Protein AF-A0A1S9REM8-F1 (afdb_monomer)

Nearest PDB structures (foldseek):
  1xzp-assembly1_A  TM=4.950E-01  e=2.604E+00  Thermotoga maritima

pLDDT: mean 82.55, std 7.28, range [55.09, 94.75]

Foldseek 3Di:
DDDPPPPPDAQQWDCDPVVNDIGGLLPNCLVPCVQQPVDDDPVSVVVSVVVVVVVCVVCVVVVNNVSVVSNHDDPLRNLVVLLVVLVVVLVVAVVVVHPPVCNVVSVVSNVVSVVVVVD

Organism: Penicillium brasilianum (NCBI:txid104259)

Secondary structure (DSSP, 8-state):
---TTSTTS---EEEETTTTEEEEGGGTTTT--TT--S--SHHHHHHHHHHHHHHHHHHHHTT-HHHHHHTSPPHHHHHHHHHHHHHHHHHHHGGGT-SHHHHHHHHHHHHHHHHTTT-

Sequence (119 aa):
MRDPAHPDCPVIAMLDWEFSGVVPAPRWNSPRAFLWNIRKYPKDKAGQSRMEDVFKANRQERGLEKILDELLLNPLQNLIDTVVNDIPAVVKVCPREKAQDRVGQWRKVAETALDRFGV

Structure (mmCIF, N/CA/C/O backbone):
data_AF-A0A1S9REM8-F1
#
_entry.id   AF-A0A1S9REM8-F1
#
loop_
_atom_site.group_PDB
_atom_site.id
_atom_site.type_symbol
_atom_site.label_atom_id
_atom_site.label_alt_id
_atom_site.label_comp_id
_atom_site.label_asym_id
_atom_site.label_entity_id
_atom_site.label_seq_id
_atom_site.pdbx_PDB_ins_code
_atom_site.Cartn_x
_atom_site.Cartn_y
_atom_site.Cartn_z
_atom_site.occupancy
_atom_site.B_iso_or_equiv
_atom_site.auth_seq_id
_atom_site.auth_comp_id
_atom_site.auth_asym_id
_atom_site.auth_atom_id
_atom_site.pdbx_PDB_model_num
ATOM 1 N N . MET A 1 1 ? -24.824 -11.420 14.174 1.00 55.09 1 MET A N 1
ATOM 2 C CA . MET A 1 1 ? -24.200 -10.330 13.393 1.00 55.09 1 MET A CA 1
ATOM 3 C C . MET A 1 1 ? -23.659 -9.337 14.411 1.00 55.09 1 MET A C 1
ATOM 5 O O . MET A 1 1 ? -24.407 -9.034 15.331 1.00 55.09 1 MET A O 1
ATOM 9 N N . ARG A 1 2 ? -22.376 -8.949 14.368 1.00 64.75 2 ARG A N 1
ATOM 10 C CA . ARG A 1 2 ? -21.866 -7.912 15.288 1.00 64.75 2 ARG A CA 1
ATOM 11 C C . ARG A 1 2 ? -22.468 -6.566 14.893 1.00 64.75 2 ARG A C 1
ATOM 13 O O . ARG A 1 2 ? -22.722 -6.356 13.710 1.00 64.75 2 ARG A O 1
ATOM 20 N N . ASP A 1 3 ? -22.691 -5.699 15.872 1.00 74.62 3 ASP A N 1
ATOM 21 C CA . ASP A 1 3 ? -23.067 -4.313 15.614 1.00 74.62 3 ASP A CA 1
ATOM 22 C C . ASP A 1 3 ? -21.913 -3.622 14.859 1.00 74.62 3 ASP A C 1
ATOM 24 O O . ASP A 1 3 ? -20.800 -3.559 15.391 1.00 74.62 3 ASP A O 1
ATOM 28 N N . PRO A 1 4 ? -22.119 -3.149 13.617 1.00 67.69 4 PRO A N 1
ATOM 29 C CA . PRO A 1 4 ? -21.084 -2.443 12.868 1.00 67.69 4 PRO A CA 1
ATOM 30 C C . PRO A 1 4 ? -20.701 -1.097 13.500 1.00 67.69 4 PRO A C 1
ATOM 32 O O . PRO A 1 4 ? -19.652 -0.563 13.159 1.00 67.69 4 PRO A O 1
ATOM 35 N N . ALA A 1 5 ? -21.511 -0.561 14.421 1.00 71.19 5 ALA A N 1
ATOM 36 C CA . ALA A 1 5 ? -21.186 0.627 15.204 1.00 71.19 5 ALA A CA 1
ATOM 37 C C . ALA A 1 5 ? -20.357 0.317 16.465 1.00 71.19 5 ALA A C 1
ATOM 39 O O . ALA A 1 5 ? -19.955 1.242 17.173 1.00 71.19 5 ALA A O 1
ATOM 40 N N . HIS A 1 6 ? -20.083 -0.959 16.760 1.00 75.25 6 HIS A N 1
ATOM 41 C CA . HIS A 1 6 ? -19.237 -1.326 17.890 1.00 75.25 6 HIS A CA 1
ATOM 42 C C . HIS A 1 6 ? -17.796 -0.832 17.653 1.00 75.25 6 HIS A C 1
ATOM 44 O O . HIS A 1 6 ? -17.222 -1.147 16.610 1.00 75.25 6 HIS A O 1
ATOM 50 N N . PRO A 1 7 ? -17.171 -0.115 18.605 1.00 69.38 7 PRO A N 1
ATOM 51 C CA . PRO A 1 7 ? -15.862 0.523 18.409 1.00 69.38 7 PRO A CA 1
ATOM 52 C C . PRO A 1 7 ? -14.707 -0.462 18.161 1.00 69.38 7 PRO A C 1
ATOM 54 O O . PRO A 1 7 ? -13.672 -0.065 17.642 1.00 69.38 7 PRO A O 1
ATOM 57 N N . ASP A 1 8 ? -14.894 -1.737 18.509 1.00 74.50 8 ASP A N 1
ATOM 58 C CA . ASP A 1 8 ? -13.923 -2.818 18.269 1.00 74.50 8 ASP A CA 1
ATOM 59 C C . ASP A 1 8 ? -14.198 -3.632 16.985 1.00 74.50 8 ASP 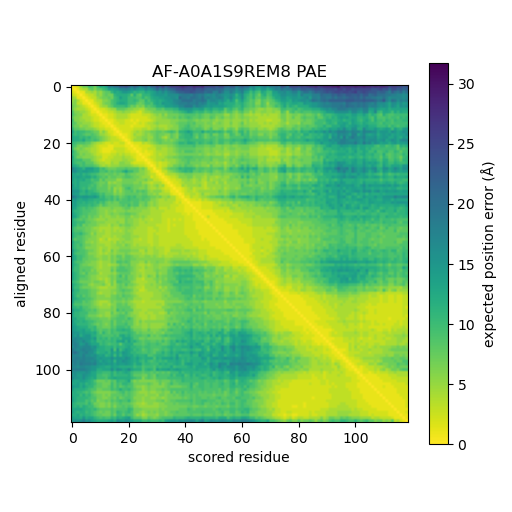A C 1
ATOM 61 O O . ASP A 1 8 ? -13.602 -4.693 16.773 1.00 74.50 8 ASP A O 1
ATOM 65 N N . CYS A 1 9 ? -15.149 -3.212 16.144 1.00 75.88 9 CYS A N 1
ATOM 66 C CA . CYS A 1 9 ? -15.326 -3.825 14.829 1.00 75.88 9 CYS A CA 1
ATOM 67 C C . CYS A 1 9 ? -14.225 -3.331 13.875 1.00 75.88 9 CYS A C 1
ATOM 69 O O . CYS A 1 9 ? -14.098 -2.123 13.688 1.00 75.88 9 CYS A O 1
ATOM 71 N N . PRO A 1 10 ? -13.465 -4.241 13.235 1.00 76.44 10 PRO A N 1
ATOM 72 C CA . PRO A 1 10 ? -12.354 -3.852 12.379 1.00 76.44 10 PRO A CA 1
ATOM 73 C C . PRO A 1 10 ? -12.846 -3.135 11.122 1.00 76.44 10 PRO A C 1
ATOM 75 O O . PRO A 1 10 ? -13.820 -3.556 10.483 1.00 76.44 10 PRO A O 1
ATOM 78 N N . VAL A 1 11 ? -12.128 -2.092 10.716 1.00 80.19 11 VAL A N 1
ATOM 79 C CA . VAL A 1 11 ? -12.357 -1.403 9.449 1.00 80.19 11 VAL A CA 1
ATOM 80 C C . VAL A 1 11 ? -11.837 -2.2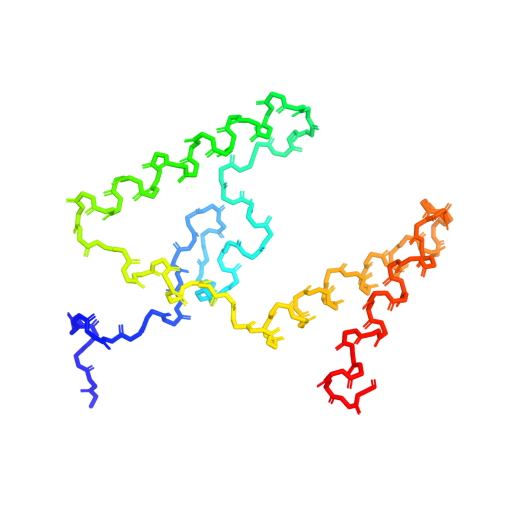81 8.313 1.00 80.19 11 VAL A C 1
ATOM 82 O O . VAL A 1 11 ? -10.640 -2.408 8.083 1.00 80.19 11 VAL A O 1
ATOM 85 N N . ILE A 1 12 ? -12.752 -2.897 7.565 1.00 82.19 12 ILE A N 1
ATOM 86 C CA . ILE A 1 12 ? -12.401 -3.781 6.438 1.00 82.19 12 ILE A CA 1
ATOM 87 C C . ILE A 1 12 ? -12.273 -3.037 5.103 1.00 82.19 12 ILE A C 1
ATOM 89 O O . ILE A 1 12 ? -11.611 -3.515 4.178 1.00 82.19 12 ILE A O 1
ATOM 93 N N . ALA A 1 13 ? -12.897 -1.864 4.989 1.00 83.19 13 ALA A N 1
ATOM 94 C CA . ALA A 1 13 ? -12.912 -1.062 3.777 1.00 83.19 13 ALA A CA 1
ATOM 95 C C . ALA A 1 13 ? -13.166 0.417 4.083 1.00 83.19 13 ALA A C 1
ATOM 97 O O . ALA A 1 13 ? -13.798 0.756 5.083 1.00 83.19 13 ALA A O 1
ATOM 98 N N . MET A 1 14 ? -12.701 1.289 3.194 1.00 82.44 14 MET A N 1
ATOM 99 C CA . MET A 1 14 ? -12.938 2.726 3.247 1.00 82.44 14 MET A CA 1
ATOM 100 C C . MET A 1 14 ? -13.708 3.180 2.017 1.00 82.44 14 MET A C 1
ATOM 102 O O . MET A 1 14 ? -13.462 2.704 0.908 1.00 82.44 14 MET A O 1
ATOM 106 N N . LEU A 1 15 ? -14.629 4.121 2.224 1.00 85.00 15 LEU A N 1
ATOM 107 C CA . LEU A 1 15 ? -15.179 4.904 1.130 1.00 85.00 15 LEU A CA 1
ATOM 108 C C . LEU A 1 15 ? -14.132 5.941 0.732 1.00 85.00 15 LEU A C 1
ATOM 110 O O . LEU A 1 15 ? -13.868 6.893 1.468 1.00 85.00 15 LEU A O 1
ATOM 114 N N . ASP A 1 16 ? -13.528 5.727 -0.424 1.00 80.00 16 ASP A N 1
ATOM 115 C CA . ASP A 1 16 ? -12.585 6.650 -1.012 1.00 80.00 16 ASP A CA 1
ATOM 116 C C . ASP A 1 16 ? -13.340 7.682 -1.847 1.00 80.00 16 ASP A C 1
ATOM 118 O O . ASP A 1 16 ? -13.897 7.375 -2.905 1.00 80.00 16 ASP A O 1
ATOM 122 N N . TRP A 1 17 ? -13.385 8.913 -1.342 1.00 76.12 17 TRP A N 1
ATOM 123 C CA . TRP A 1 17 ? -14.053 10.019 -2.018 1.00 76.12 17 TRP A CA 1
ATOM 124 C C . TRP A 1 17 ? -13.324 10.432 -3.305 1.00 76.12 17 TRP A C 1
ATOM 126 O O . TRP A 1 17 ? -13.984 10.889 -4.235 1.00 76.12 17 TRP A O 1
ATOM 136 N N . GLU A 1 18 ? -12.000 10.241 -3.387 1.00 73.62 18 GLU A N 1
ATOM 137 C CA . GLU A 1 18 ? -11.189 10.626 -4.550 1.00 73.62 18 GLU A CA 1
ATOM 138 C C . GLU A 1 18 ? -11.557 9.777 -5.774 1.00 73.62 18 GLU A C 1
ATOM 140 O O . GLU A 1 18 ? -11.594 10.272 -6.901 1.00 73.62 18 GLU A O 1
ATOM 145 N N . PHE A 1 19 ? -11.920 8.514 -5.537 1.00 72.31 19 PHE A N 1
ATOM 146 C CA . PHE A 1 19 ? -12.278 7.551 -6.580 1.00 72.31 19 PHE A CA 1
ATOM 147 C C . PHE A 1 19 ? -13.756 7.146 -6.567 1.00 72.31 19 PHE A C 1
ATOM 149 O O . PHE A 1 19 ? -14.163 6.306 -7.368 1.00 72.31 19 PHE A O 1
ATOM 156 N N . SER A 1 20 ? -14.566 7.743 -5.682 1.00 81.38 20 SER A N 1
ATOM 157 C CA . SER A 1 20 ? -15.988 7.415 -5.488 1.00 81.38 20 SER A CA 1
ATOM 158 C C . SER A 1 20 ? -16.240 5.907 -5.344 1.00 81.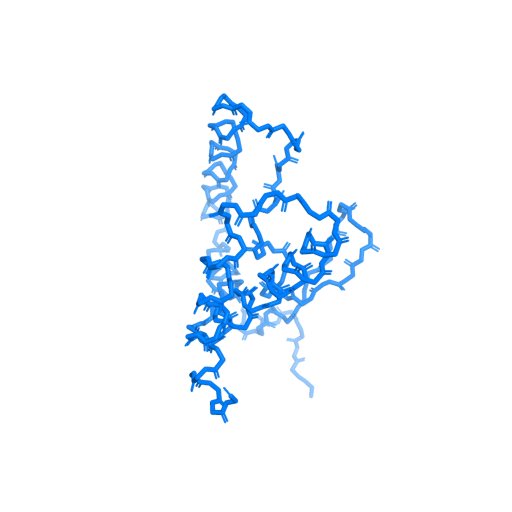38 20 SER A C 1
ATOM 160 O O . SER A 1 20 ? -17.178 5.359 -5.923 1.00 81.38 20 SER A O 1
ATOM 162 N N . GLY A 1 21 ? -15.374 5.219 -4.596 1.00 81.75 21 GLY A N 1
ATOM 163 C CA . GLY A 1 21 ? -15.345 3.759 -4.538 1.00 81.75 21 GLY A CA 1
ATOM 164 C C . GLY A 1 21 ? -15.080 3.221 -3.141 1.00 81.75 21 GLY A C 1
ATOM 165 O O . GLY A 1 21 ? -14.541 3.911 -2.282 1.00 81.75 21 GLY A O 1
ATOM 166 N N . VAL A 1 22 ? -15.460 1.966 -2.911 1.00 84.62 22 VAL A N 1
ATOM 167 C CA . VAL A 1 22 ? -15.099 1.241 -1.689 1.00 84.62 22 VAL A CA 1
ATOM 168 C C . VAL A 1 22 ? -13.810 0.478 -1.953 1.00 84.62 22 VAL A C 1
ATOM 170 O O . VAL A 1 22 ? -13.762 -0.382 -2.833 1.00 84.62 22 VAL A O 1
ATOM 173 N N . VAL A 1 23 ? -12.766 0.785 -1.191 1.00 81.75 23 VAL A N 1
ATOM 174 C CA . VAL A 1 23 ? -11.458 0.129 -1.296 1.00 81.75 23 VAL A CA 1
ATOM 175 C C . VAL A 1 23 ? -11.162 -0.647 -0.016 1.00 81.75 23 VAL A C 1
ATOM 177 O O . VAL A 1 23 ? -11.515 -0.177 1.067 1.00 81.75 23 VAL A O 1
ATOM 180 N N . PRO A 1 24 ? -10.515 -1.826 -0.090 1.00 81.06 24 PRO A N 1
ATOM 181 C CA . PRO A 1 24 ? -10.060 -2.521 1.107 1.00 81.06 24 PRO A CA 1
ATOM 182 C C . PRO A 1 24 ? -9.197 -1.589 1.956 1.00 81.06 24 PRO A C 1
ATOM 184 O O . PRO A 1 24 ? -8.324 -0.912 1.412 1.00 81.06 24 PRO A O 1
ATOM 187 N N . ALA A 1 25 ? -9.429 -1.571 3.268 1.00 80.38 25 ALA A N 1
ATOM 188 C CA . ALA A 1 25 ? -8.782 -0.639 4.194 1.00 80.38 25 ALA A CA 1
ATOM 189 C C . ALA A 1 25 ? -7.251 -0.577 4.005 1.00 80.38 25 ALA A C 1
ATOM 191 O O . ALA A 1 25 ? -6.726 0.514 3.777 1.00 80.38 25 ALA A O 1
ATOM 192 N N . PRO A 1 26 ? -6.535 -1.719 3.928 1.00 74.38 26 PRO A N 1
ATOM 193 C CA . PRO A 1 26 ? -5.085 -1.696 3.745 1.00 74.38 26 PRO A CA 1
ATOM 194 C C . PRO A 1 26 ? -4.636 -1.130 2.385 1.00 74.38 26 PRO A C 1
ATOM 196 O O . PRO A 1 26 ? -3.503 -0.685 2.232 1.00 74.38 26 PRO A O 1
ATOM 199 N N . ARG A 1 27 ? -5.512 -1.127 1.370 1.00 73.12 27 ARG A N 1
ATOM 200 C CA . ARG A 1 27 ? -5.200 -0.599 0.032 1.00 73.12 27 ARG A CA 1
ATOM 201 C C . ARG A 1 27 ? -5.527 0.877 -0.136 1.00 73.12 27 ARG A C 1
ATOM 203 O O . ARG A 1 27 ? -5.011 1.468 -1.079 1.00 73.12 27 ARG A O 1
ATOM 210 N N . TRP A 1 28 ? -6.335 1.465 0.749 1.00 78.00 28 TRP A N 1
ATOM 211 C CA . TRP A 1 28 ? -6.792 2.851 0.614 1.00 78.00 28 TRP A CA 1
ATOM 212 C C . TRP A 1 28 ? -5.636 3.838 0.430 1.00 78.00 28 TRP A C 1
ATOM 214 O O . TRP A 1 28 ? -5.711 4.729 -0.407 1.00 78.00 28 TRP A O 1
ATOM 224 N N . ASN A 1 29 ? -4.529 3.636 1.151 1.00 75.25 29 ASN A N 1
ATOM 225 C CA . ASN A 1 29 ? -3.373 4.523 1.066 1.00 75.25 29 ASN A CA 1
ATOM 226 C C . ASN A 1 29 ? -2.035 3.779 0.930 1.00 75.25 29 ASN A C 1
ATOM 228 O O . ASN A 1 29 ? -1.005 4.259 1.400 1.00 75.25 29 ASN A O 1
ATOM 232 N N . SER A 1 30 ? -2.035 2.605 0.290 1.00 63.56 30 SER A N 1
ATOM 233 C CA . SER A 1 30 ? -0.832 1.769 0.144 1.00 63.56 30 SER A CA 1
ATOM 234 C C . SER A 1 30 ? 0.350 2.465 -0.563 1.00 63.56 30 SER A C 1
ATOM 236 O O . SER A 1 30 ? 1.469 2.414 -0.051 1.00 63.56 30 SER A O 1
ATOM 238 N N . PRO A 1 31 ? 0.151 3.238 -1.654 1.00 63.44 31 PRO A N 1
ATOM 239 C CA . PRO A 1 31 ? 1.229 4.052 -2.227 1.00 63.44 31 PRO A CA 1
ATOM 240 C C . PRO A 1 31 ? 1.468 5.376 -1.482 1.00 63.44 31 PRO A C 1
ATOM 242 O O . PRO A 1 31 ? 2.205 6.226 -1.982 1.00 63.44 31 PRO A O 1
ATOM 245 N N . ARG A 1 32 ? 0.806 5.597 -0.338 1.00 71.62 32 ARG A N 1
ATOM 246 C CA . ARG A 1 32 ? 0.668 6.908 0.306 1.00 71.62 32 ARG A CA 1
ATOM 247 C C . ARG A 1 32 ? 0.296 7.996 -0.697 1.00 71.62 32 ARG A C 1
ATOM 249 O O . ARG A 1 32 ? 0.941 9.032 -0.765 1.00 71.62 32 ARG A O 1
ATOM 256 N N . ALA A 1 33 ? -0.692 7.722 -1.547 1.00 70.00 33 ALA A N 1
ATOM 257 C CA . ALA A 1 33 ? -1.156 8.674 -2.555 1.00 70.00 33 ALA A CA 1
ATOM 258 C C . ALA A 1 33 ? -2.138 9.703 -1.984 1.00 70.00 33 ALA A C 1
ATOM 260 O O . ALA A 1 33 ? -2.403 10.706 -2.640 1.00 70.00 33 ALA A O 1
ATOM 261 N N . PHE A 1 34 ? -2.641 9.498 -0.764 1.00 74.06 34 PHE A N 1
ATOM 262 C CA . PHE A 1 34 ? -3.495 10.462 -0.090 1.00 74.06 34 PHE A CA 1
ATOM 263 C C . PHE A 1 34 ? -2.803 11.829 -0.064 1.00 74.06 34 PHE A C 1
ATOM 265 O O . PHE A 1 34 ? -1.652 11.955 0.367 1.00 74.06 34 PHE A O 1
ATOM 272 N N . LEU A 1 35 ? -3.513 12.846 -0.564 1.00 75.12 35 LEU A N 1
ATOM 273 C CA . LEU A 1 35 ? -3.045 14.234 -0.670 1.00 75.12 35 LEU A CA 1
ATOM 274 C C . LEU A 1 35 ? -1.897 14.440 -1.675 1.00 75.12 35 LEU A C 1
ATOM 276 O O . LEU A 1 35 ? -1.272 15.506 -1.696 1.00 75.12 35 LEU A O 1
ATOM 280 N N . TRP A 1 36 ? -1.610 13.450 -2.524 1.00 78.88 36 TRP A N 1
ATOM 281 C CA . TRP A 1 36 ? -0.598 13.581 -3.558 1.00 78.88 36 TRP A CA 1
ATOM 282 C C . TRP A 1 36 ? -1.117 14.433 -4.714 1.00 78.88 36 TRP A C 1
ATOM 284 O O . TRP A 1 36 ? -2.109 14.130 -5.365 1.00 78.88 36 TRP A O 1
ATOM 294 N N . ASN A 1 37 ? -0.386 15.495 -5.037 1.00 81.00 37 ASN A N 1
ATOM 295 C CA . ASN A 1 37 ? -0.728 16.394 -6.136 1.00 81.00 37 ASN A CA 1
ATOM 296 C C . ASN A 1 37 ? -0.172 15.941 -7.505 1.00 81.00 37 ASN A C 1
ATOM 298 O O . ASN A 1 37 ? -0.095 16.755 -8.427 1.00 81.00 37 ASN A O 1
ATOM 302 N N . ILE A 1 38 ? 0.275 14.679 -7.627 1.00 78.50 38 ILE A N 1
ATOM 303 C CA . ILE A 1 38 ? 0.875 14.046 -8.826 1.00 78.50 38 ILE A CA 1
ATOM 304 C C . ILE A 1 38 ? 2.242 14.643 -9.231 1.00 78.50 38 ILE A C 1
ATOM 306 O O . ILE A 1 38 ? 3.008 14.046 -9.998 1.00 78.50 38 ILE A O 1
ATOM 310 N N . ARG A 1 39 ? 2.618 15.802 -8.685 1.00 82.44 39 ARG A N 1
ATOM 311 C CA . ARG A 1 39 ? 3.907 16.441 -8.947 1.00 82.44 39 ARG A CA 1
ATOM 312 C C . ARG A 1 39 ? 5.011 15.733 -8.169 1.00 82.44 39 ARG A C 1
ATOM 314 O O . ARG A 1 39 ? 4.792 15.083 -7.146 1.00 82.44 39 ARG A O 1
ATOM 321 N N . LYS A 1 40 ? 6.228 15.829 -8.705 1.00 78.94 40 LYS A N 1
ATOM 322 C CA . LYS A 1 40 ? 7.403 15.089 -8.217 1.00 78.94 40 LYS A CA 1
ATOM 323 C C . LYS A 1 40 ? 8.498 15.994 -7.653 1.00 78.94 40 LYS A C 1
ATOM 325 O O . LYS A 1 40 ? 9.589 15.500 -7.376 1.00 78.94 40 LYS A O 1
ATOM 330 N N . TYR A 1 41 ? 8.251 17.297 -7.498 1.00 86.94 41 TYR A N 1
ATOM 331 C CA . TYR A 1 41 ? 9.274 18.198 -6.972 1.00 86.94 41 TYR A CA 1
ATOM 332 C C . TYR A 1 41 ? 9.399 18.040 -5.447 1.00 86.94 41 TYR A C 1
ATOM 334 O O . TYR A 1 41 ? 8.407 17.740 -4.779 1.00 86.94 41 TYR A O 1
ATOM 342 N N . PRO A 1 42 ? 10.587 18.279 -4.859 1.00 86.31 42 PRO A N 1
ATOM 343 C CA . PRO A 1 42 ? 10.798 18.134 -3.415 1.00 86.31 42 PRO A CA 1
ATOM 344 C C . PRO A 1 42 ? 9.783 18.905 -2.558 1.00 86.31 42 PRO A C 1
ATOM 346 O O . PRO A 1 42 ? 9.298 18.388 -1.556 1.00 86.31 42 PRO A O 1
ATOM 349 N N . LYS A 1 43 ? 9.396 20.111 -2.995 1.00 86.38 43 LYS A N 1
ATOM 350 C CA . LYS A 1 43 ? 8.379 20.939 -2.328 1.00 86.38 43 LYS A CA 1
ATOM 351 C C . LYS A 1 43 ? 6.993 20.287 -2.273 1.00 86.38 43 LYS A C 1
ATOM 353 O O . LYS A 1 43 ? 6.269 20.486 -1.306 1.00 86.38 43 LYS A O 1
ATOM 358 N N . ASP A 1 44 ? 6.629 19.513 -3.296 1.00 84.44 44 ASP A N 1
ATOM 359 C CA . ASP A 1 44 ? 5.327 18.850 -3.370 1.00 84.44 44 ASP A CA 1
ATOM 360 C C . ASP A 1 44 ? 5.275 17.682 -2.385 1.00 84.44 44 ASP A C 1
ATOM 362 O O . ASP A 1 44 ? 4.307 17.548 -1.642 1.00 84.44 44 ASP A O 1
ATOM 366 N N . LYS A 1 45 ? 6.369 16.910 -2.298 1.00 82.69 45 LYS A N 1
ATOM 367 C CA . LYS A 1 45 ? 6.526 15.871 -1.273 1.00 82.69 45 LYS A CA 1
ATOM 368 C C . LYS A 1 45 ? 6.495 16.449 0.140 1.00 82.69 45 LYS A C 1
ATOM 370 O O . LYS A 1 45 ? 5.812 15.906 0.995 1.00 82.69 45 LYS A O 1
ATOM 375 N N . ALA A 1 46 ? 7.184 17.566 0.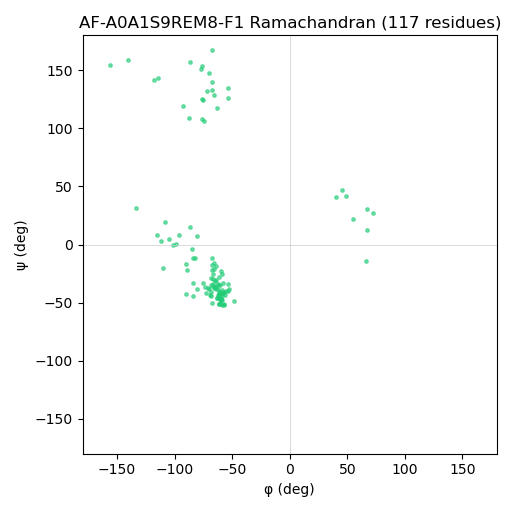380 1.00 86.56 46 ALA A N 1
ATOM 376 C CA . ALA A 1 46 ? 7.163 18.227 1.685 1.00 86.56 46 ALA A CA 1
ATOM 377 C C . ALA A 1 46 ? 5.750 18.702 2.069 1.00 86.56 46 ALA A C 1
ATOM 379 O O . ALA A 1 46 ? 5.330 18.544 3.214 1.00 86.56 46 ALA A O 1
ATOM 380 N N . GLY A 1 47 ? 4.999 19.243 1.104 1.00 86.75 47 GLY A N 1
ATOM 381 C CA . GLY A 1 47 ? 3.598 19.617 1.298 1.00 86.75 47 GLY A CA 1
ATOM 382 C C . GLY A 1 47 ? 2.715 18.418 1.642 1.00 86.75 47 GLY A C 1
ATOM 383 O O . GLY A 1 47 ? 1.918 18.500 2.576 1.00 86.75 47 GLY A O 1
ATOM 384 N N . GLN A 1 48 ? 2.901 17.301 0.938 1.00 85.75 48 GLN A N 1
ATOM 385 C CA . GLN A 1 48 ? 2.199 16.053 1.216 1.00 85.75 48 GLN A CA 1
ATOM 386 C C . GLN A 1 48 ? 2.506 15.533 2.627 1.00 85.75 48 GLN A C 1
ATOM 388 O O . GLN A 1 48 ? 1.578 15.301 3.395 1.00 85.75 48 GLN A O 1
ATOM 393 N N . SER A 1 49 ? 3.785 15.424 3.005 1.00 86.12 49 SER A N 1
ATOM 394 C CA . SER A 1 49 ? 4.184 14.971 4.345 1.00 86.12 49 SER A CA 1
ATOM 395 C C . SER A 1 49 ? 3.610 15.861 5.447 1.00 86.12 49 SER A C 1
ATOM 397 O O . SER A 1 49 ? 3.033 15.353 6.402 1.00 86.12 49 SER A O 1
ATOM 399 N N . ARG A 1 50 ? 3.662 17.190 5.278 1.00 89.69 50 ARG A N 1
ATOM 40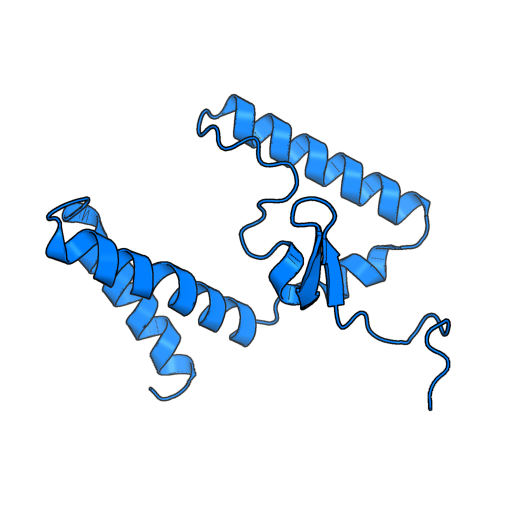0 C CA . ARG A 1 50 ? 3.043 18.128 6.226 1.00 89.69 50 ARG A CA 1
ATOM 401 C C . ARG A 1 50 ? 1.546 17.863 6.392 1.00 89.69 50 ARG A C 1
ATOM 403 O O . ARG A 1 50 ? 1.022 17.970 7.495 1.00 89.69 50 ARG A O 1
ATOM 410 N N . MET A 1 51 ? 0.844 17.568 5.302 1.00 88.19 51 MET A N 1
ATOM 411 C CA . MET A 1 51 ? -0.593 17.323 5.350 1.00 88.19 51 MET A CA 1
ATOM 412 C C . MET A 1 51 ? -0.926 15.942 5.945 1.00 88.19 51 MET A C 1
ATOM 414 O O . MET A 1 51 ? -1.911 15.828 6.672 1.00 88.19 51 MET A O 1
ATOM 418 N N . GLU A 1 52 ? -0.078 14.926 5.735 1.00 85.75 52 GLU A N 1
ATOM 419 C CA . GLU A 1 52 ? -0.161 13.659 6.478 1.00 85.75 52 GLU A CA 1
ATOM 420 C C . GLU A 1 52 ? -0.035 13.883 7.991 1.00 85.75 52 GLU A C 1
ATOM 422 O O . GLU A 1 52 ? -0.780 13.282 8.763 1.00 85.75 52 GLU A O 1
ATOM 427 N N . ASP A 1 53 ? 0.874 14.755 8.426 1.00 88.38 53 ASP A N 1
ATOM 428 C CA . ASP A 1 53 ? 1.071 15.038 9.850 1.00 88.38 53 ASP A CA 1
ATOM 429 C C . ASP A 1 53 ? -0.128 15.774 10.462 1.00 88.38 53 ASP A C 1
ATOM 431 O O . ASP A 1 53 ? -0.585 15.410 11.546 1.00 88.38 53 ASP A O 1
ATOM 435 N N . VAL A 1 54 ? -0.712 16.738 9.740 1.00 90.31 54 VAL A N 1
ATOM 436 C CA . VAL A 1 54 ? -1.969 17.397 10.147 1.00 90.31 54 VAL A CA 1
ATOM 437 C C . VAL A 1 54 ? -3.109 16.383 10.262 1.00 90.31 54 VAL A C 1
ATOM 439 O O . VAL A 1 54 ? -3.875 16.419 11.225 1.00 90.31 54 VAL A O 1
ATOM 442 N N . PHE A 1 55 ? -3.219 15.460 9.304 1.00 86.19 55 PHE A N 1
ATOM 443 C CA . PHE A 1 55 ? -4.235 14.412 9.336 1.00 86.19 55 PHE A CA 1
ATOM 444 C C . PHE A 1 55 ? -4.078 13.502 10.562 1.00 86.19 55 PHE A C 1
ATOM 446 O O . PHE A 1 55 ? -5.061 13.251 11.260 1.00 86.19 55 PHE A O 1
ATOM 453 N N . LYS A 1 56 ? -2.852 13.060 10.871 1.00 85.56 56 LYS A N 1
ATOM 454 C CA . LYS A 1 56 ? -2.564 12.259 12.073 1.00 85.56 56 LYS A CA 1
ATOM 455 C C . LYS A 1 56 ? -2.913 13.016 13.355 1.00 85.56 56 LYS A C 1
ATOM 457 O O . LYS A 1 56 ? -3.603 12.460 14.205 1.00 85.56 56 LYS A O 1
ATOM 462 N N . ALA A 1 57 ? -2.504 14.282 13.462 1.00 89.62 57 ALA A N 1
ATOM 463 C CA . ALA A 1 57 ? -2.799 15.119 14.624 1.00 89.62 57 ALA A CA 1
ATOM 464 C C . ALA A 1 57 ? -4.313 15.271 14.843 1.00 89.62 57 ALA A C 1
ATOM 466 O O . ALA A 1 57 ? -4.809 15.019 15.939 1.00 89.62 57 ALA A O 1
ATOM 467 N N . ASN A 1 58 ? -5.076 15.573 13.786 1.00 88.62 58 ASN A N 1
ATOM 468 C CA . ASN A 1 58 ? -6.527 15.726 13.906 1.00 88.62 58 ASN A CA 1
ATOM 469 C C . ASN A 1 58 ? -7.244 14.422 14.292 1.00 88.62 58 ASN A C 1
ATOM 471 O O . ASN A 1 58 ? -8.276 14.454 14.959 1.00 88.62 58 ASN A O 1
ATOM 475 N N . ARG A 1 59 ? -6.725 13.264 13.869 1.00 83.44 59 ARG A N 1
ATOM 476 C CA . ARG A 1 59 ? -7.263 11.958 14.278 1.00 83.44 59 ARG A CA 1
ATOM 477 C C . ARG A 1 59 ? -7.003 11.678 15.752 1.00 83.44 59 ARG A C 1
ATOM 479 O O . ARG A 1 59 ? -7.922 11.232 16.433 1.00 83.44 59 ARG A O 1
ATOM 486 N N . GLN A 1 60 ? -5.798 11.977 16.228 1.00 86.81 60 GLN A N 1
ATOM 487 C CA . GLN A 1 60 ? -5.427 11.818 17.632 1.00 86.81 60 GLN A CA 1
ATOM 488 C C . GLN A 1 60 ? -6.290 12.702 18.544 1.00 86.81 60 GLN A C 1
ATOM 490 O O . GLN A 1 60 ? -6.808 12.228 19.548 1.00 86.81 60 GLN A O 1
ATOM 495 N N . GLU A 1 61 ? -6.540 13.957 18.157 1.00 89.38 61 GLU A N 1
ATOM 496 C CA . GLU A 1 61 ? -7.453 14.861 18.880 1.00 89.38 61 GLU A CA 1
ATOM 497 C C . GLU A 1 61 ? -8.885 14.311 18.999 1.00 89.38 61 GLU A C 1
ATOM 499 O O . GLU A 1 61 ? -9.619 14.672 19.917 1.00 89.38 61 GLU A O 1
ATOM 504 N N . ARG A 1 62 ? -9.294 13.435 18.073 1.00 85.38 62 ARG A N 1
ATOM 505 C CA . ARG A 1 62 ? -10.631 12.828 18.022 1.00 85.38 62 ARG A CA 1
ATOM 506 C C . ARG A 1 62 ? -10.692 11.419 18.627 1.00 85.38 62 ARG A C 1
ATOM 508 O O . ARG A 1 62 ? -11.765 10.823 18.584 1.00 85.38 62 ARG A O 1
ATOM 515 N N . GLY A 1 63 ? -9.586 10.877 19.145 1.00 83.81 63 GLY A N 1
ATOM 516 C CA . GLY A 1 63 ? -9.529 9.507 19.677 1.00 83.81 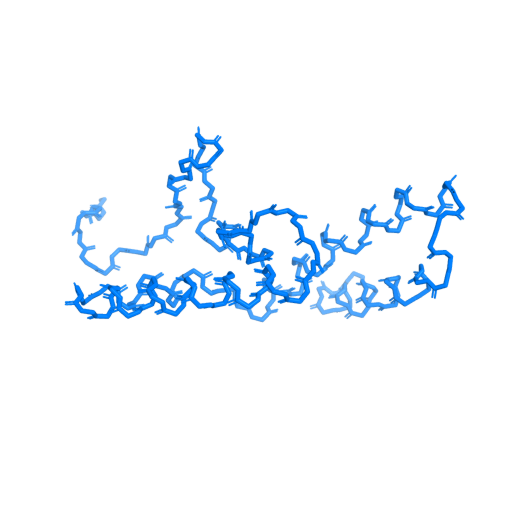63 GLY A CA 1
ATOM 517 C C . GLY A 1 63 ? -9.693 8.418 18.607 1.00 83.81 63 GLY A C 1
ATOM 518 O O . GLY A 1 63 ? -10.292 7.375 18.863 1.00 83.81 63 GLY A O 1
ATOM 519 N N . LEU A 1 64 ? -9.260 8.693 17.371 1.00 80.81 64 LEU A N 1
ATOM 520 C CA . LEU A 1 64 ? -9.416 7.804 16.211 1.00 80.81 64 LEU A CA 1
ATOM 521 C C . LEU A 1 64 ? -8.090 7.170 15.760 1.00 80.81 64 LEU A C 1
ATOM 523 O O . LEU A 1 64 ? -7.980 6.717 14.621 1.00 80.81 64 LEU A O 1
ATOM 527 N N . GLU A 1 65 ? -7.075 7.148 16.622 1.00 78.88 65 GLU A N 1
ATOM 528 C CA . GLU A 1 65 ? -5.739 6.626 16.318 1.00 78.88 65 GLU A CA 1
ATOM 529 C C . GLU A 1 65 ? -5.747 5.153 15.889 1.00 78.88 65 GLU A C 1
ATOM 531 O O . GLU A 1 65 ? -5.080 4.805 14.917 1.00 78.88 65 GLU A O 1
ATOM 536 N N . LYS A 1 66 ? -6.585 4.316 16.517 1.00 75.44 66 LYS A N 1
ATOM 537 C CA . LYS A 1 66 ? -6.687 2.879 16.205 1.00 75.44 66 LYS A CA 1
ATOM 538 C C . LYS A 1 66 ? -7.055 2.602 14.747 1.00 75.44 66 LYS A C 1
ATOM 540 O O . LYS A 1 66 ? -6.585 1.629 14.170 1.00 75.44 66 LYS A O 1
ATOM 545 N N . ILE A 1 67 ? -7.854 3.481 14.136 1.00 75.25 67 ILE A N 1
ATOM 546 C CA . ILE A 1 67 ? -8.250 3.339 12.730 1.00 75.25 67 ILE A CA 1
ATOM 547 C C . ILE A 1 67 ? -7.018 3.411 11.822 1.00 75.25 67 ILE A C 1
ATOM 549 O O . ILE A 1 67 ? -6.980 2.725 10.812 1.00 75.25 67 ILE A O 1
ATOM 553 N N . LEU A 1 68 ? -6.000 4.213 12.157 1.00 72.00 68 LEU A N 1
ATOM 554 C CA . LEU A 1 68 ? -4.788 4.307 11.337 1.00 72.00 68 LEU A CA 1
ATOM 555 C C . LEU A 1 68 ? -3.942 3.041 11.419 1.00 72.00 68 LEU A C 1
ATOM 557 O O . LEU A 1 68 ? -3.397 2.624 10.400 1.00 72.00 68 LEU A O 1
ATOM 561 N N . ASP A 1 69 ? -3.869 2.427 12.597 1.00 76.56 69 ASP A N 1
ATOM 562 C CA . ASP A 1 69 ? -3.123 1.186 12.799 1.00 76.56 69 ASP A CA 1
ATOM 563 C C . ASP A 1 69 ? -3.753 0.024 12.021 1.00 76.56 69 ASP A C 1
ATOM 565 O O . ASP A 1 69 ? -3.038 -0.774 11.420 1.00 76.56 69 ASP A O 1
ATOM 569 N N . GLU A 1 70 ? -5.087 -0.030 11.945 1.00 75.00 70 GLU A N 1
ATOM 570 C CA . GLU A 1 70 ? -5.814 -1.028 11.144 1.00 75.00 70 GLU A CA 1
ATOM 571 C C . GLU A 1 70 ? -5.621 -0.860 9.628 1.00 75.00 70 GLU A C 1
ATOM 573 O O . GLU A 1 70 ? -5.795 -1.814 8.866 1.00 75.00 70 GLU A O 1
ATOM 578 N N . LEU A 1 71 ? -5.234 0.336 9.175 1.00 74.44 71 LEU A N 1
ATOM 579 C CA . LEU A 1 71 ? -4.906 0.605 7.773 1.00 74.44 71 LEU A CA 1
ATOM 580 C C . LEU A 1 71 ? -3.463 0.225 7.423 1.00 74.44 71 LEU A C 1
ATOM 582 O O . LEU A 1 71 ? -3.113 0.201 6.240 1.00 74.44 71 LEU A O 1
ATOM 586 N N . LEU A 1 72 ? -2.613 -0.056 8.415 1.00 77.62 72 LEU A N 1
ATOM 587 C CA . LEU A 1 72 ? -1.239 -0.468 8.161 1.00 77.62 72 LEU A CA 1
ATOM 588 C C . LEU A 1 72 ? -1.207 -1.884 7.591 1.00 77.62 72 LEU A C 1
ATOM 590 O O . LEU A 1 72 ? -1.801 -2.825 8.117 1.00 77.62 72 LEU A O 1
ATOM 594 N N . LEU A 1 73 ? -0.438 -2.044 6.519 1.00 79.25 73 LEU A N 1
ATOM 595 C CA . LEU A 1 73 ? -0.151 -3.355 5.964 1.00 79.25 73 LEU A CA 1
ATOM 596 C C . LEU A 1 73 ? 0.720 -4.148 6.937 1.00 79.25 73 LEU A C 1
ATOM 598 O O . LEU A 1 73 ? 1.761 -3.673 7.401 1.00 79.25 73 LEU A O 1
ATOM 602 N N . ASN A 1 74 ? 0.348 -5.401 7.175 1.00 84.00 74 ASN A N 1
ATOM 603 C CA . ASN A 1 74 ? 1.235 -6.349 7.834 1.00 84.00 74 ASN A CA 1
ATOM 604 C C . ASN A 1 74 ? 2.452 -6.685 6.932 1.00 84.00 74 ASN A C 1
ATOM 606 O O . ASN A 1 74 ? 2.461 -6.361 5.740 1.00 84.00 74 ASN A O 1
ATOM 610 N N . PRO A 1 75 ? 3.507 -7.337 7.454 1.00 88.00 75 PRO A N 1
ATOM 611 C CA . PRO A 1 75 ? 4.714 -7.615 6.673 1.00 88.00 75 PRO A CA 1
ATOM 612 C C . PRO A 1 75 ? 4.471 -8.374 5.359 1.00 88.00 75 PRO A C 1
ATOM 614 O O . PRO A 1 75 ? 5.060 -8.023 4.340 1.00 88.00 75 PRO A O 1
ATOM 617 N N . LEU A 1 76 ? 3.574 -9.366 5.345 1.00 88.19 76 LEU A N 1
ATOM 618 C CA . LEU A 1 76 ? 3.226 -10.103 4.123 1.00 88.19 76 LEU A CA 1
ATOM 619 C C . LEU A 1 76 ? 2.437 -9.228 3.144 1.00 88.19 76 LEU A C 1
ATOM 621 O O . LEU A 1 76 ? 2.671 -9.271 1.941 1.00 88.19 76 LEU A O 1
ATOM 625 N N . GLN A 1 77 ? 1.543 -8.383 3.648 1.00 84.81 77 GLN A N 1
ATOM 626 C CA . GLN A 1 77 ? 0.799 -7.435 2.827 1.00 84.81 77 GLN A CA 1
ATOM 627 C C . GLN A 1 77 ? 1.714 -6.377 2.178 1.00 84.81 77 GLN A C 1
ATOM 629 O O . GLN A 1 77 ? 1.520 -6.031 1.017 1.00 84.81 77 GLN A O 1
ATOM 634 N N . ASN A 1 78 ? 2.762 -5.916 2.868 1.00 85.81 78 ASN A N 1
ATOM 635 C CA . ASN A 1 78 ? 3.771 -5.032 2.267 1.00 85.81 78 ASN A CA 1
ATOM 636 C C . ASN A 1 78 ? 4.547 -5.726 1.136 1.00 85.81 78 ASN A C 1
ATOM 638 O O . ASN A 1 78 ? 4.863 -5.110 0.115 1.00 85.81 78 ASN A O 1
ATOM 642 N N . LEU A 1 79 ? 4.847 -7.017 1.300 1.00 89.00 79 LEU A N 1
ATOM 643 C CA . LEU A 1 79 ? 5.551 -7.799 0.286 1.00 89.00 79 LEU A CA 1
ATOM 644 C C . LEU A 1 79 ? 4.687 -8.009 -0.959 1.00 89.00 79 LEU A C 1
ATOM 646 O O . LEU A 1 79 ? 5.174 -7.796 -2.066 1.00 89.00 79 LEU A O 1
ATOM 650 N N . ILE A 1 80 ? 3.402 -8.353 -0.809 1.00 87.00 80 ILE A N 1
ATOM 651 C CA . ILE A 1 80 ? 2.531 -8.517 -1.981 1.00 87.00 80 ILE A CA 1
ATOM 652 C C . ILE A 1 80 ? 2.298 -7.183 -2.699 1.00 87.00 80 ILE A C 1
ATOM 654 O O . ILE A 1 80 ? 2.265 -7.156 -3.926 1.00 87.00 80 ILE A O 1
ATOM 658 N N . ASP A 1 81 ? 2.206 -6.064 -1.974 1.00 83.81 81 ASP A N 1
ATOM 659 C CA . ASP A 1 81 ? 2.058 -4.755 -2.614 1.00 83.81 81 ASP A CA 1
ATOM 660 C C . ASP A 1 81 ? 3.338 -4.347 -3.366 1.00 83.81 81 ASP A C 1
ATOM 662 O O . ASP A 1 81 ? 3.266 -3.803 -4.467 1.00 83.81 81 ASP A O 1
ATOM 666 N N . THR A 1 82 ? 4.517 -4.715 -2.845 1.00 86.69 82 THR A N 1
ATOM 667 C CA . THR A 1 82 ? 5.800 -4.586 -3.566 1.00 86.69 82 THR A CA 1
ATOM 668 C C . THR A 1 82 ? 5.756 -5.333 -4.902 1.00 86.69 82 THR A C 1
ATOM 670 O O . THR A 1 82 ? 6.014 -4.749 -5.955 1.00 86.69 82 THR A O 1
ATOM 673 N N . VAL A 1 83 ? 5.343 -6.604 -4.880 1.00 88.38 83 VAL A N 1
ATOM 674 C CA . VAL A 1 83 ? 5.212 -7.450 -6.079 1.00 88.38 83 VAL A CA 1
ATOM 675 C C . VAL A 1 83 ? 4.229 -6.847 -7.090 1.00 88.38 83 VAL A C 1
ATOM 677 O O . VAL A 1 83 ? 4.539 -6.749 -8.280 1.00 88.38 83 VAL A O 1
ATOM 680 N N . VAL A 1 84 ? 3.053 -6.411 -6.628 1.00 85.12 84 VAL A N 1
ATOM 681 C CA . VAL A 1 84 ? 1.990 -5.839 -7.474 1.00 85.12 84 VAL A CA 1
ATOM 682 C C . VAL A 1 84 ? 2.396 -4.500 -8.095 1.00 85.12 84 VAL A C 1
ATOM 684 O O . VAL A 1 84 ? 1.888 -4.156 -9.161 1.00 85.12 84 VAL A O 1
ATOM 687 N N . ASN A 1 85 ? 3.318 -3.757 -7.486 1.00 82.44 85 ASN A N 1
ATOM 688 C CA . ASN A 1 85 ? 3.838 -2.517 -8.058 1.00 82.44 85 ASN A CA 1
ATOM 689 C C . ASN A 1 85 ? 4.985 -2.767 -9.057 1.00 82.44 85 ASN A C 1
ATOM 691 O O . ASN A 1 85 ? 4.973 -2.204 -10.158 1.00 82.44 85 ASN A O 1
ATOM 695 N N . ASP A 1 86 ? 5.935 -3.645 -8.723 1.00 86.94 86 ASP A N 1
ATOM 696 C CA . ASP A 1 86 ? 7.156 -3.843 -9.514 1.00 86.94 86 ASP A CA 1
ATOM 697 C C . ASP A 1 86 ? 6.948 -4.742 -10.744 1.00 86.94 86 ASP A C 1
ATOM 699 O O . ASP A 1 86 ? 7.473 -4.435 -11.819 1.00 86.94 86 ASP A O 1
ATOM 703 N N . ILE A 1 87 ? 6.138 -5.809 -10.659 1.00 88.19 87 ILE A N 1
ATOM 704 C CA . ILE A 1 87 ? 5.898 -6.701 -11.811 1.00 88.19 87 ILE A CA 1
ATOM 705 C C . ILE A 1 87 ? 5.255 -5.944 -12.983 1.00 88.19 87 ILE A C 1
ATOM 707 O O . ILE A 1 87 ? 5.789 -6.005 -14.096 1.00 88.19 87 ILE A O 1
ATOM 711 N N . PRO A 1 88 ? 4.154 -5.185 -12.805 1.00 83.81 88 PRO A N 1
ATOM 712 C CA . PRO A 1 88 ? 3.581 -4.419 -13.904 1.00 83.81 88 PRO A CA 1
ATOM 713 C C . PRO A 1 88 ? 4.518 -3.326 -14.407 1.00 83.81 88 PRO A C 1
ATOM 715 O O . PRO A 1 88 ? 4.458 -3.002 -15.592 1.00 83.81 88 PRO A O 1
ATOM 718 N N . ALA A 1 89 ? 5.374 -2.758 -13.548 1.00 81.25 89 ALA A N 1
ATOM 719 C CA . ALA A 1 89 ? 6.402 -1.826 -13.994 1.00 81.25 89 ALA A CA 1
ATOM 720 C C . ALA A 1 89 ? 7.348 -2.523 -14.979 1.00 81.25 89 ALA A C 1
ATOM 722 O O . ALA A 1 89 ? 7.492 -2.044 -16.099 1.00 81.25 89 ALA A O 1
ATOM 723 N N . VAL A 1 90 ? 7.885 -3.699 -14.639 1.00 85.19 90 VAL A N 1
ATOM 724 C CA . VAL A 1 90 ? 8.742 -4.497 -15.534 1.00 85.19 90 VAL A CA 1
ATOM 725 C C . VAL A 1 90 ? 8.018 -4.860 -16.835 1.00 85.19 90 VAL A C 1
ATOM 727 O O . VAL A 1 90 ? 8.522 -4.555 -17.915 1.00 85.19 90 VAL A O 1
ATOM 730 N N . VAL A 1 91 ? 6.814 -5.435 -16.757 1.00 88.19 91 VAL A N 1
ATOM 731 C CA . VAL A 1 91 ? 6.059 -5.913 -17.934 1.00 88.19 91 VAL A CA 1
ATOM 732 C C . VAL A 1 91 ? 5.614 -4.764 -18.848 1.00 88.19 91 VAL A C 1
ATOM 734 O O . VAL A 1 91 ? 5.510 -4.946 -20.057 1.00 88.19 91 VAL A O 1
ATOM 737 N N . LYS A 1 92 ? 5.375 -3.558 -18.317 1.00 85.69 92 LYS A N 1
ATOM 738 C CA . LYS A 1 92 ? 5.018 -2.383 -19.137 1.00 85.69 92 LYS A CA 1
ATOM 739 C C . LYS A 1 92 ? 6.236 -1.660 -19.707 1.00 85.69 92 LYS A C 1
ATOM 741 O O . LYS A 1 92 ? 6.136 -1.057 -20.775 1.00 85.69 92 LYS A O 1
ATOM 746 N N . VAL A 1 93 ? 7.345 -1.643 -18.973 1.00 85.12 93 VAL A N 1
ATOM 747 C CA . VAL A 1 93 ? 8.529 -0.835 -19.287 1.00 85.12 93 VAL A CA 1
ATOM 748 C C . VAL A 1 93 ? 9.507 -1.590 -20.183 1.00 85.12 93 VAL A C 1
ATOM 750 O O . VAL A 1 93 ? 9.997 -1.007 -21.149 1.00 85.12 93 VAL A O 1
ATOM 753 N N . CYS A 1 94 ? 9.745 -2.875 -19.905 1.00 82.81 94 CYS A N 1
ATOM 754 C CA . CYS A 1 94 ? 10.703 -3.704 -20.636 1.00 82.81 94 CYS A CA 1
ATOM 755 C C . CYS A 1 94 ? 10.373 -3.806 -22.139 1.00 82.81 94 CYS A C 1
ATOM 757 O O . CYS A 1 94 ? 11.249 -3.470 -22.932 1.00 82.81 94 CYS A O 1
ATOM 759 N N . PRO A 1 95 ? 9.123 -4.088 -22.569 1.00 85.38 95 PRO A N 1
ATOM 760 C CA . PRO A 1 95 ? 8.785 -4.139 -23.998 1.00 85.38 95 PRO A CA 1
ATOM 761 C C . PRO A 1 95 ? 8.856 -2.786 -24.715 1.00 85.38 95 PRO A C 1
ATOM 763 O O . PRO A 1 95 ? 8.736 -2.725 -25.932 1.00 85.38 95 PRO A O 1
ATOM 766 N N . ARG A 1 96 ? 8.970 -1.684 -23.965 1.00 89.31 96 ARG A N 1
ATOM 767 C CA . ARG A 1 96 ? 9.030 -0.318 -24.499 1.00 89.31 96 ARG A CA 1
ATOM 768 C C . ARG A 1 96 ? 10.439 0.271 -24.443 1.00 89.31 96 ARG A C 1
ATOM 770 O O . ARG A 1 96 ? 10.573 1.466 -24.688 1.00 89.31 96 ARG A O 1
ATOM 777 N N . GLU A 1 97 ? 11.437 -0.519 -24.036 1.00 85.19 97 GLU A N 1
ATOM 778 C CA . GLU A 1 97 ? 12.844 -0.111 -23.883 1.00 85.19 97 GLU A CA 1
ATOM 779 C C . GLU A 1 97 ? 13.054 1.116 -22.975 1.00 85.19 97 GLU A C 1
ATOM 781 O O . GLU A 1 97 ? 14.072 1.804 -23.024 1.00 85.19 97 GLU A O 1
ATOM 786 N N . LYS A 1 98 ? 12.093 1.408 -22.092 1.00 82.50 98 LYS A N 1
ATOM 787 C CA . LYS A 1 98 ? 12.203 2.517 -21.131 1.00 82.50 98 LYS A CA 1
ATOM 788 C C . LYS A 1 98 ? 12.933 2.046 -19.872 1.00 82.50 98 LYS A C 1
ATOM 790 O O . LYS A 1 98 ? 12.949 0.853 -19.601 1.00 82.50 98 LYS A O 1
ATOM 795 N N . ALA A 1 99 ? 13.531 2.978 -19.120 1.00 82.69 99 ALA A N 1
ATOM 796 C CA . ALA A 1 99 ? 14.133 2.766 -17.789 1.00 82.69 99 ALA A CA 1
ATOM 797 C C . ALA A 1 99 ? 14.918 1.444 -17.620 1.00 82.69 99 ALA A C 1
ATOM 799 O O . ALA A 1 99 ? 14.790 0.757 -16.604 1.00 82.69 99 ALA A O 1
ATOM 800 N N . GLN A 1 100 ? 15.694 1.065 -18.640 1.00 84.50 100 GLN A N 1
ATOM 801 C CA . GLN A 1 100 ? 16.418 -0.211 -18.689 1.00 84.50 100 GLN A CA 1
ATOM 802 C C . GLN A 1 100 ? 17.431 -0.349 -17.547 1.00 84.50 100 GLN A C 1
ATOM 804 O O . GLN A 1 100 ? 17.664 -1.449 -17.055 1.00 84.50 100 GLN A O 1
ATOM 809 N N . ASP A 1 101 ? 17.946 0.780 -17.060 1.00 87.44 101 ASP A N 1
ATOM 810 C CA . ASP A 1 101 ? 18.805 0.893 -15.882 1.00 87.44 101 ASP A CA 1
ATOM 811 C C . ASP A 1 101 ? 18.146 0.372 -14.592 1.00 87.44 101 ASP A C 1
ATOM 813 O O . ASP A 1 101 ? 18.846 -0.007 -13.656 1.00 87.44 101 ASP A O 1
ATOM 817 N N . ARG A 1 102 ? 16.806 0.319 -14.534 1.00 86.12 102 ARG A N 1
ATOM 818 C CA . ARG A 1 102 ? 16.044 -0.052 -13.327 1.00 86.12 102 ARG A CA 1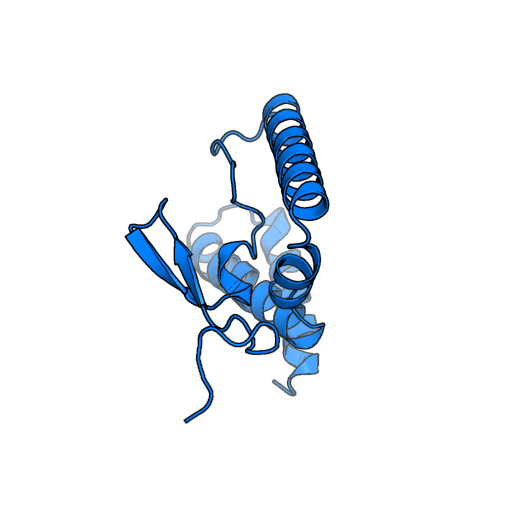
ATOM 819 C C . ARG A 1 102 ? 15.348 -1.400 -13.411 1.00 86.12 102 ARG A C 1
ATOM 821 O O . ARG A 1 102 ? 15.038 -1.978 -12.372 1.00 86.12 102 ARG A O 1
ATOM 828 N N . VAL A 1 103 ? 15.121 -1.922 -14.617 1.00 86.81 103 VAL A N 1
ATOM 829 C CA . VAL A 1 103 ? 14.371 -3.174 -14.830 1.00 86.81 103 VAL A CA 1
ATOM 830 C C . VAL A 1 103 ? 14.991 -4.341 -14.061 1.00 86.81 103 VAL A C 1
ATOM 832 O O . VAL A 1 103 ? 14.269 -5.086 -13.401 1.00 86.81 103 VAL A O 1
ATOM 835 N N . GLY A 1 104 ? 16.322 -4.475 -14.087 1.00 87.50 104 GLY A N 1
ATOM 836 C CA . GLY A 1 104 ? 17.020 -5.532 -13.348 1.00 87.50 104 GLY A CA 1
ATOM 837 C C . GLY A 1 104 ? 16.829 -5.432 -11.831 1.00 87.50 104 GLY A C 1
ATOM 838 O O . GLY A 1 104 ? 16.635 -6.447 -11.164 1.00 87.50 104 GLY A O 1
ATOM 839 N N . GLN A 1 105 ? 16.819 -4.210 -11.289 1.00 90.31 105 GLN A N 1
ATOM 840 C CA . GLN A 1 105 ? 16.568 -3.977 -9.868 1.00 90.31 105 GLN A CA 1
ATOM 841 C C . GLN A 1 105 ? 15.126 -4.336 -9.491 1.00 90.31 105 GLN A C 1
ATOM 843 O O . GLN A 1 105 ? 14.931 -5.089 -8.541 1.00 90.31 105 GLN A O 1
ATOM 848 N N . TRP A 1 106 ? 14.130 -3.836 -10.231 1.00 90.81 106 TRP A N 1
ATOM 849 C CA . TRP A 1 106 ? 12.713 -4.125 -9.963 1.00 90.81 106 TRP A CA 1
ATOM 850 C C . TRP A 1 106 ? 12.409 -5.616 -10.046 1.00 90.81 106 TRP A C 1
ATOM 852 O O . TRP A 1 106 ? 11.727 -6.159 -9.183 1.00 90.81 106 TRP A O 1
ATOM 862 N N . ARG A 1 107 ? 12.983 -6.302 -11.042 1.00 90.69 107 ARG A N 1
ATOM 863 C CA . ARG A 1 107 ? 12.874 -7.755 -11.162 1.00 90.69 107 ARG A CA 1
ATOM 864 C C . ARG A 1 107 ? 13.386 -8.458 -9.904 1.00 90.69 107 ARG A C 1
ATOM 866 O O . ARG A 1 107 ? 12.660 -9.252 -9.322 1.00 90.69 107 ARG A O 1
ATOM 873 N N . LYS A 1 108 ? 14.604 -8.132 -9.462 1.00 93.06 108 LYS A N 1
ATOM 874 C CA . LYS A 1 108 ? 15.213 -8.757 -8.280 1.00 93.06 108 LYS A CA 1
ATOM 875 C C . LYS A 1 108 ? 14.397 -8.513 -7.007 1.00 93.06 108 LYS A C 1
ATOM 877 O O . LYS A 1 108 ? 14.261 -9.417 -6.185 1.00 93.06 108 LYS A O 1
ATOM 882 N N . VAL A 1 109 ? 13.871 -7.298 -6.834 1.00 93.12 109 VAL A N 1
ATOM 883 C CA . VAL A 1 109 ? 13.012 -6.944 -5.693 1.00 93.12 109 VAL A CA 1
ATOM 884 C C . VAL A 1 109 ? 11.723 -7.768 -5.715 1.00 93.12 109 VAL A C 1
ATOM 886 O O . VAL A 1 109 ? 11.370 -8.353 -4.693 1.00 93.12 109 VAL A O 1
ATOM 889 N N . ALA A 1 110 ? 11.071 -7.878 -6.875 1.00 91.75 110 ALA A N 1
ATOM 890 C CA . ALA A 1 110 ? 9.864 -8.682 -7.030 1.00 91.75 110 ALA A CA 1
ATOM 891 C C . ALA A 1 110 ? 10.114 -10.179 -6.771 1.00 91.75 110 ALA A C 1
ATOM 893 O O . ALA A 1 110 ? 9.357 -10.786 -6.021 1.00 91.75 110 ALA A O 1
ATOM 894 N N . GLU A 1 111 ? 11.186 -10.757 -7.327 1.00 93.56 111 GLU A N 1
ATOM 895 C CA . GLU A 1 111 ? 11.569 -12.164 -7.106 1.00 93.56 111 GLU A CA 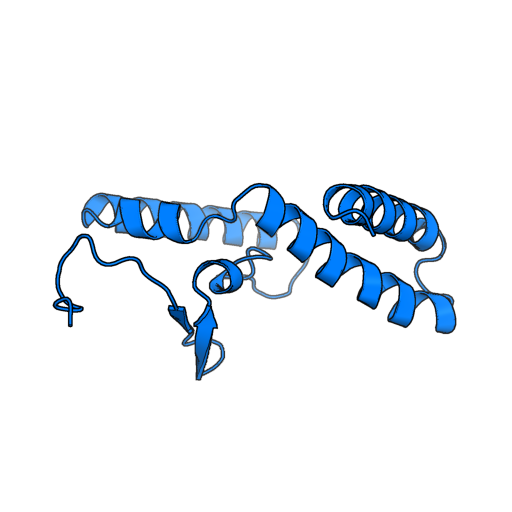1
ATOM 896 C C . GLU A 1 111 ? 11.829 -12.441 -5.614 1.00 93.56 111 GLU A C 1
ATOM 898 O O . GLU A 1 111 ? 11.233 -13.343 -5.037 1.00 93.56 111 GLU A O 1
ATOM 903 N N . THR A 1 112 ? 12.605 -11.582 -4.942 1.00 94.25 112 THR A N 1
ATOM 904 C CA . THR A 1 112 ? 12.890 -11.722 -3.497 1.00 94.25 112 THR A CA 1
ATOM 905 C C . THR A 1 112 ? 11.617 -11.652 -2.644 1.00 94.25 112 THR A C 1
ATOM 907 O O . THR A 1 112 ? 11.513 -12.287 -1.593 1.00 94.25 112 THR A O 1
ATOM 910 N N . ALA A 1 113 ? 10.646 -10.833 -3.055 1.00 92.50 113 ALA A N 1
ATOM 911 C CA . ALA A 1 113 ? 9.370 -10.730 -2.365 1.00 92.50 113 ALA A CA 1
ATOM 912 C C . ALA A 1 113 ? 8.483 -11.961 -2.617 1.00 92.50 113 ALA A C 1
ATOM 914 O O . ALA A 1 113 ? 7.819 -12.406 -1.682 1.00 92.50 113 ALA A O 1
ATOM 915 N N . LEU A 1 114 ? 8.504 -12.534 -3.827 1.00 93.69 114 LEU A N 1
ATOM 916 C CA . LEU A 1 114 ? 7.786 -13.764 -4.185 1.00 93.69 114 LEU A CA 1
ATOM 917 C C . LEU A 1 114 ? 8.300 -15.000 -3.434 1.00 93.69 114 LEU A C 1
ATOM 919 O O . LEU A 1 114 ? 7.475 -15.777 -2.950 1.00 93.69 114 LEU A O 1
ATOM 923 N N . ASP A 1 115 ? 9.611 -15.097 -3.188 1.00 94.75 115 ASP A N 1
ATOM 924 C CA . ASP A 1 115 ? 10.211 -16.183 -2.394 1.00 94.75 115 ASP A CA 1
ATOM 925 C C . ASP A 1 115 ? 9.550 -16.324 -1.010 1.00 94.75 115 ASP A C 1
ATOM 927 O O . ASP A 1 115 ? 9.393 -17.422 -0.472 1.00 94.75 115 ASP A O 1
ATOM 931 N N . ARG A 1 116 ? 9.113 -15.205 -0.411 1.00 93.94 116 ARG A N 1
ATOM 932 C CA . ARG A 1 116 ? 8.421 -15.197 0.892 1.00 93.94 116 ARG A CA 1
ATOM 933 C C . ARG A 1 116 ? 7.040 -15.849 0.854 1.00 93.94 116 ARG A C 1
ATOM 935 O O . ARG A 1 116 ? 6.518 -16.200 1.910 1.00 93.94 116 ARG A O 1
ATOM 942 N N . PHE A 1 117 ? 6.472 -16.012 -0.335 1.00 92.12 117 PHE A N 1
ATOM 943 C CA . PHE A 1 117 ? 5.218 -16.713 -0.588 1.00 92.12 117 PHE A CA 1
ATOM 944 C C . PHE A 1 117 ? 5.435 -18.136 -1.127 1.00 92.12 117 PHE A C 1
ATOM 946 O O . PHE A 1 117 ? 4.453 -18.840 -1.350 1.00 92.12 117 PHE A O 1
ATOM 953 N N . GLY A 1 118 ? 6.689 -18.573 -1.307 1.00 90.88 118 GLY A N 1
ATOM 954 C CA . GLY A 1 118 ? 7.024 -19.886 -1.864 1.00 90.88 118 GLY A CA 1
ATOM 955 C C . GLY A 1 118 ? 6.753 -20.009 -3.367 1.00 90.88 118 GLY A C 1
ATOM 956 O O . GLY A 1 118 ? 6.467 -21.114 -3.831 1.00 90.88 118 GLY A O 1
ATOM 957 N N . VAL A 1 119 ? 6.793 -18.884 -4.092 1.00 82.31 119 VAL A N 1
ATOM 958 C CA . VAL A 1 119 ? 6.620 -18.782 -5.552 1.00 82.31 119 VAL A CA 1
ATOM 959 C C . VAL A 1 119 ? 7.948 -18.456 -6.207 1.00 82.31 119 VAL A C 1
ATOM 961 O O . VAL A 1 119 ? 8.619 -17.543 -5.684 1.00 82.31 119 VAL A O 1
#

Solvent-accessible surface area (backbone atoms only — not comparable to full-atom values): 7056 Å² total; per-residue (Å²): 132,81,63,83,84,41,90,86,52,78,69,67,55,41,80,38,76,93,74,75,40,80,33,50,25,46,61,68,48,64,86,61,53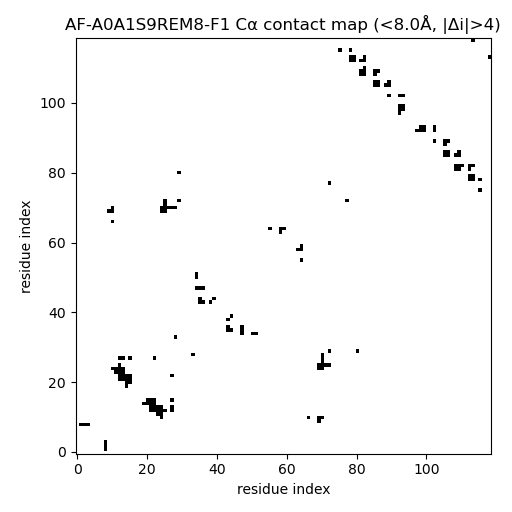,70,77,56,83,85,63,84,50,72,70,51,52,52,53,30,54,53,49,52,51,52,52,51,52,58,31,52,79,67,75,45,53,68,62,59,60,60,34,52,63,51,77,68,52,49,34,52,51,48,32,67,54,29,49,56,47,40,68,62,28,57,86,65,73,43,68,65,91,44,42,67,55,40,51,53,54,25,52,63,37,32,50,78,74,77,93

Mean predicted aligned error: 7.81 Å

Radius of gyration: 17.71 Å; Cα contacts (8 Å, |Δi|>4): 90; chains: 1; bounding box: 43×41×44 Å